Protein AF-Q8TCM5-F1 (afdb_monomer_lite)

Secondary structure (DSSP, 8-state):
-EEEEEETTEEEEEEEE--SSHHHHHHHHHHHTT-EETTEEPP-------

Structure (mmCIF, N/CA/C/O backbone):
data_AF-Q8TCM5-F1
#
_entry.id   AF-Q8TCM5-F1
#
loop_
_atom_site.group_PDB
_atom_site.id
_atom_site.type_symbol
_atom_site.label_atom_id
_atom_site.label_alt_id
_atom_site.label_comp_id
_atom_site.label_asym_id
_atom_site.label_ent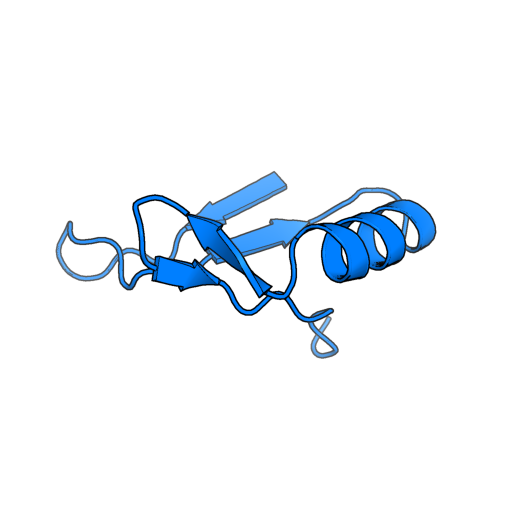ity_id
_atom_site.label_seq_id
_atom_site.pdbx_PDB_ins_code
_atom_site.Cartn_x
_atom_site.Cartn_y
_atom_site.Cartn_z
_atom_site.occupancy
_atom_site.B_iso_or_equiv
_atom_site.auth_seq_id
_atom_site.auth_comp_id
_atom_site.auth_asym_id
_atom_site.auth_atom_id
_atom_site.pdbx_PDB_model_num
ATOM 1 N N . TYR A 1 1 ? 0.040 -7.931 -6.990 1.00 76.94 1 TYR A N 1
ATOM 2 C CA . TYR A 1 1 ? -0.157 -8.669 -5.719 1.00 76.94 1 TYR A CA 1
ATOM 3 C C . TYR A 1 1 ? -0.649 -7.702 -4.659 1.00 76.94 1 TYR A C 1
ATOM 5 O O . TYR A 1 1 ? -0.178 -6.573 -4.655 1.00 76.94 1 TYR A O 1
ATOM 13 N N . ALA A 1 2 ? -1.573 -8.100 -3.787 1.00 81.88 2 ALA A N 1
ATOM 14 C CA . ALA A 1 2 ? -2.039 -7.262 -2.683 1.00 81.88 2 ALA A CA 1
ATOM 15 C C . ALA A 1 2 ? -2.068 -8.090 -1.396 1.00 81.88 2 ALA A C 1
ATOM 17 O O . ALA A 1 2 ? -2.608 -9.193 -1.403 1.00 81.88 2 ALA A O 1
ATOM 18 N N . ASP A 1 3 ? -1.477 -7.561 -0.329 1.00 83.31 3 ASP A N 1
ATOM 19 C CA . ASP A 1 3 ? -1.430 -8.185 0.990 1.00 83.31 3 ASP A CA 1
ATOM 20 C C . ASP A 1 3 ? -2.099 -7.256 2.007 1.00 83.31 3 ASP A C 1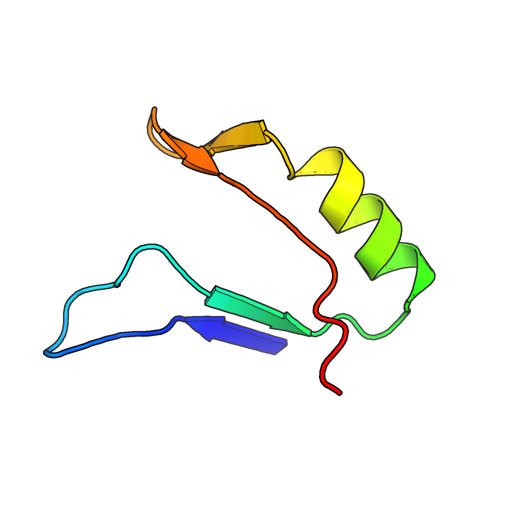
ATOM 22 O O . ASP A 1 3 ? -1.775 -6.069 2.102 1.00 83.31 3 ASP A O 1
ATOM 26 N N . ILE A 1 4 ? -3.092 -7.771 2.729 1.00 83.19 4 ILE A N 1
ATOM 27 C CA . ILE A 1 4 ? -3.848 -7.006 3.721 1.00 83.19 4 ILE A CA 1
ATOM 28 C C . ILE A 1 4 ? -3.346 -7.430 5.093 1.00 83.19 4 ILE A C 1
ATOM 30 O O . ILE A 1 4 ? -3.486 -8.594 5.467 1.00 83.19 4 ILE A O 1
ATOM 34 N N . LYS A 1 5 ? -2.830 -6.482 5.883 1.00 79.38 5 LYS A N 1
ATOM 35 C CA . LYS A 1 5 ? -2.413 -6.775 7.257 1.00 79.38 5 LYS A CA 1
ATOM 36 C C . LYS A 1 5 ? -3.643 -7.050 8.119 1.00 79.38 5 LYS A C 1
ATOM 38 O O . LYS A 1 5 ? -4.379 -6.139 8.514 1.00 79.38 5 LYS A O 1
ATOM 43 N N . MET A 1 6 ? -3.850 -8.328 8.412 1.00 81.06 6 MET A N 1
ATOM 44 C CA . MET A 1 6 ? -4.850 -8.816 9.355 1.00 81.06 6 MET A CA 1
ATOM 45 C C . MET A 1 6 ? -4.182 -9.113 10.701 1.00 81.06 6 MET A C 1
ATOM 47 O O . MET A 1 6 ? -3.121 -9.726 10.743 1.00 81.06 6 MET A O 1
ATOM 51 N N . GLU A 1 7 ? -4.806 -8.710 11.807 1.00 76.56 7 GLU A N 1
ATOM 52 C CA . GLU A 1 7 ? -4.407 -9.114 13.161 1.00 76.56 7 GLU A CA 1
ATOM 53 C C . GLU A 1 7 ? -5.640 -9.676 13.872 1.00 76.56 7 GLU A C 1
ATOM 55 O O . GLU A 1 7 ? -6.683 -9.021 13.933 1.00 76.56 7 GLU A O 1
ATOM 60 N N . ASN A 1 8 ? -5.549 -10.914 14.366 1.00 76.19 8 ASN A N 1
ATOM 61 C CA . ASN A 1 8 ? -6.645 -11.627 15.037 1.00 76.19 8 ASN A CA 1
ATOM 62 C C . ASN A 1 8 ? -7.973 -11.633 14.248 1.00 76.19 8 ASN A C 1
ATOM 64 O O . ASN A 1 8 ? -9.048 -11.426 14.811 1.00 76.19 8 ASN A O 1
ATOM 68 N N . GLY A 1 9 ? -7.904 -11.831 12.926 1.00 75.56 9 GLY A N 1
ATOM 69 C CA . GLY A 1 9 ? -9.085 -11.889 12.054 1.00 75.56 9 GLY A CA 1
ATOM 70 C C . GLY A 1 9 ? -9.758 -10.536 11.790 1.00 75.56 9 GLY A C 1
ATOM 71 O O . GLY A 1 9 ? -10.807 -10.493 11.150 1.00 75.56 9 GLY A O 1
ATOM 72 N N . LYS A 1 10 ? -9.169 -9.423 12.250 1.00 74.25 10 LYS A N 1
ATOM 73 C CA . LYS A 1 10 ? -9.624 -8.063 11.944 1.00 74.25 10 LYS A CA 1
ATOM 74 C C . LYS A 1 10 ? -8.591 -7.345 11.082 1.00 74.25 10 LYS A C 1
ATOM 76 O O . LYS A 1 10 ? -7.393 -7.375 11.361 1.00 74.25 10 LYS A O 1
ATOM 81 N N . SER A 1 11 ? -9.059 -6.680 10.027 1.00 76.19 11 SER A N 1
ATOM 82 C CA . SER A 1 11 ? -8.204 -5.803 9.224 1.00 76.19 11 SER A CA 1
ATOM 83 C C . SER A 1 11 ? -7.734 -4.632 10.082 1.00 76.19 11 SER A C 1
ATOM 85 O O . SER A 1 11 ? -8.548 -3.951 10.710 1.00 76.19 11 SER A O 1
ATOM 87 N N . LYS A 1 12 ? -6.425 -4.367 10.080 1.00 79.00 12 LYS A N 1
ATOM 88 C CA . LYS A 1 12 ? -5.849 -3.177 10.726 1.00 79.00 12 LYS A CA 1
ATOM 89 C C . LYS A 1 12 ? -6.156 -1.882 9.965 1.00 79.00 12 LYS A C 1
ATOM 91 O O . LYS A 1 12 ? -5.785 -0.813 10.432 1.00 79.00 12 LYS A O 1
ATOM 96 N N . GLY A 1 13 ? -6.824 -1.970 8.810 1.00 78.00 13 GLY A N 1
ATOM 97 C CA . GLY A 1 13 ? -7.053 -0.831 7.921 1.00 78.00 13 GLY A CA 1
ATOM 98 C C . GLY A 1 13 ? -5.834 -0.471 7.070 1.00 78.00 13 GLY A C 1
ATOM 99 O O . GLY A 1 13 ? -5.833 0.581 6.444 1.00 78.00 13 GLY A O 1
ATOM 100 N N . CYS A 1 14 ? -4.823 -1.344 7.029 1.00 81.56 14 CYS A N 1
ATOM 101 C CA . CYS A 1 14 ? -3.601 -1.155 6.257 1.00 81.56 14 CYS A CA 1
ATOM 102 C C . CYS A 1 14 ? -3.349 -2.370 5.358 1.00 81.56 14 CYS A C 1
ATOM 104 O O . CYS A 1 14 ? -3.589 -3.514 5.751 1.00 81.56 14 CYS A O 1
ATOM 106 N N . GLY A 1 15 ? -2.811 -2.125 4.171 1.00 86.31 15 GLY A N 1
ATOM 107 C CA . GLY A 1 15 ? -2.400 -3.160 3.231 1.00 86.31 15 GLY A CA 1
ATOM 108 C C . GLY A 1 15 ? -1.301 -2.640 2.318 1.00 86.31 15 GLY A C 1
ATOM 109 O O . GLY A 1 15 ? -1.095 -1.431 2.215 1.00 86.31 15 GLY A O 1
ATOM 110 N N . VAL A 1 16 ? -0.590 -3.557 1.676 1.00 87.50 16 VAL A N 1
ATOM 111 C CA . VAL A 1 16 ? 0.438 -3.247 0.685 1.00 87.50 16 VAL A CA 1
ATOM 112 C C . VAL A 1 16 ? 0.022 -3.809 -0.663 1.00 87.50 16 VAL A C 1
ATOM 114 O O . VAL A 1 16 ? -0.465 -4.934 -0.771 1.00 87.50 16 VAL A O 1
ATOM 117 N N . VAL A 1 17 ? 0.205 -3.013 -1.710 1.00 88.12 17 VAL A N 1
ATOM 118 C CA . VAL A 1 17 ? -0.098 -3.411 -3.084 1.00 88.12 17 VAL A CA 1
ATOM 119 C C . VAL A 1 17 ? 1.187 -3.323 -3.887 1.00 88.12 17 VAL A C 1
ATOM 121 O O . VAL A 1 17 ? 1.806 -2.267 -3.981 1.00 88.12 17 VAL A O 1
ATOM 124 N N . LYS A 1 18 ? 1.592 -4.453 -4.461 1.00 88.06 18 LYS A N 1
ATOM 125 C CA . LYS A 1 18 ? 2.739 -4.561 -5.356 1.00 88.06 18 LYS A CA 1
ATOM 126 C C . LYS A 1 18 ? 2.254 -4.473 -6.794 1.00 88.06 18 LYS A C 1
ATOM 128 O O . LYS A 1 18 ? 1.533 -5.363 -7.268 1.00 88.06 18 LYS A O 1
ATOM 133 N N . PHE A 1 19 ? 2.663 -3.396 -7.448 1.00 88.12 19 PHE A N 1
ATOM 134 C CA . PHE A 1 19 ? 2.488 -3.170 -8.876 1.00 88.12 19 PHE A CA 1
ATOM 135 C C . PHE A 1 19 ? 3.671 -3.749 -9.651 1.00 88.12 19 PHE A C 1
ATOM 137 O O . PHE A 1 19 ? 4.757 -3.919 -9.102 1.00 88.12 19 PHE A O 1
ATOM 144 N N . GLU A 1 20 ? 3.442 -4.057 -10.923 1.00 88.06 20 GLU A N 1
ATOM 145 C CA . GLU A 1 20 ? 4.485 -4.557 -11.820 1.00 88.06 20 GLU A CA 1
ATOM 146 C C . GLU A 1 20 ? 5.405 -3.431 -12.306 1.00 88.06 20 GLU A C 1
ATOM 148 O O . GLU A 1 20 ? 6.615 -3.611 -12.392 1.00 88.06 20 GLU A O 1
ATOM 153 N N . SER A 1 21 ? 4.840 -2.246 -12.555 1.00 90.25 21 SER A N 1
ATOM 154 C CA . SER A 1 21 ? 5.582 -1.082 -13.040 1.00 90.25 21 SER A CA 1
ATOM 155 C C . SER A 1 21 ? 5.616 0.039 -11.996 1.00 90.25 21 SER A C 1
ATOM 157 O O . SER A 1 21 ? 4.568 0.376 -11.428 1.00 90.25 21 SER A O 1
ATOM 159 N N . PRO A 1 22 ? 6.778 0.683 -11.781 1.00 88.00 22 PRO A N 1
ATOM 160 C CA . PRO A 1 22 ? 6.905 1.794 -10.838 1.00 88.00 22 PRO A CA 1
ATOM 161 C C . PRO A 1 22 ? 6.070 3.014 -11.258 1.00 88.00 22 PRO A C 1
ATOM 163 O O . PRO A 1 22 ? 5.483 3.675 -10.408 1.00 88.00 22 PRO A O 1
ATOM 166 N N . GLU A 1 23 ? 5.925 3.262 -12.561 1.00 90.94 23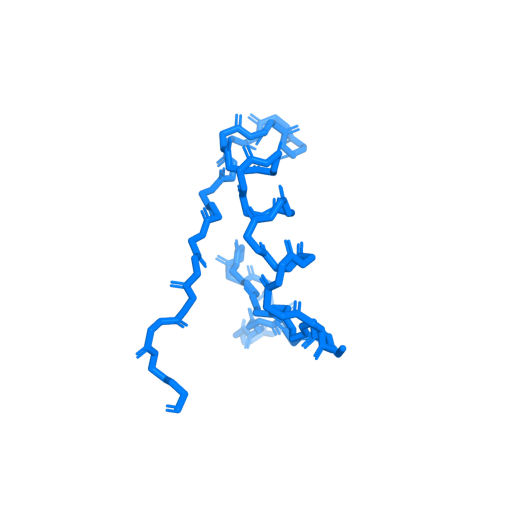 GLU A N 1
ATOM 167 C CA . GLU A 1 23 ? 5.096 4.352 -13.098 1.00 90.94 23 GLU A CA 1
ATOM 168 C C . GLU A 1 23 ? 3.613 4.189 -12.731 1.00 90.94 23 GLU A C 1
ATOM 170 O O . GLU A 1 23 ? 2.923 5.149 -12.378 1.00 90.94 23 GLU A O 1
ATOM 175 N N . VAL A 1 24 ? 3.116 2.947 -12.776 1.00 90.44 24 VAL A N 1
ATOM 176 C CA . VAL A 1 24 ? 1.738 2.620 -12.388 1.00 90.44 24 VAL A CA 1
ATOM 177 C C . VAL A 1 24 ? 1.569 2.773 -10.879 1.00 90.44 24 VAL A C 1
ATOM 179 O O . VAL A 1 24 ? 0.554 3.313 -10.440 1.00 90.44 24 VAL A O 1
ATOM 182 N N . ALA A 1 25 ? 2.568 2.360 -10.092 1.00 89.12 25 ALA A N 1
ATOM 183 C CA . ALA A 1 25 ? 2.559 2.534 -8.644 1.00 89.12 25 ALA A CA 1
ATOM 184 C C . ALA A 1 25 ? 2.481 4.017 -8.256 1.00 89.12 25 ALA A C 1
ATOM 186 O O . ALA A 1 25 ? 1.653 4.389 -7.426 1.00 89.12 25 ALA A O 1
ATOM 187 N N . GLU A 1 26 ? 3.291 4.873 -8.883 1.00 90.31 26 GLU A N 1
ATOM 188 C CA . GLU A 1 26 ? 3.313 6.312 -8.603 1.00 90.31 26 GLU A CA 1
ATOM 189 C C . GLU A 1 26 ? 1.982 6.980 -8.964 1.00 90.31 26 GLU A C 1
ATOM 191 O O . GLU A 1 26 ? 1.412 7.727 -8.160 1.00 90.31 26 GLU A O 1
ATOM 196 N N . ARG A 1 27 ? 1.425 6.648 -10.137 1.00 91.88 27 ARG A N 1
ATOM 197 C CA . ARG A 1 27 ? 0.106 7.143 -10.548 1.00 91.88 27 ARG A CA 1
ATOM 198 C C . ARG A 1 27 ? -0.986 6.690 -9.579 1.00 91.88 27 ARG A C 1
ATOM 200 O O . ARG A 1 27 ? -1.790 7.516 -9.149 1.00 91.88 27 ARG A O 1
ATOM 207 N N . ALA A 1 28 ? -1.009 5.408 -9.217 1.00 90.12 28 ALA A N 1
ATOM 208 C CA . ALA A 1 28 ? -1.987 4.858 -8.283 1.00 90.12 28 ALA A CA 1
ATOM 209 C C . ALA A 1 28 ? -1.872 5.510 -6.900 1.00 90.12 28 ALA A C 1
ATOM 211 O O . ALA A 1 28 ? -2.884 5.903 -6.325 1.00 90.12 28 ALA A O 1
ATOM 212 N N . CYS A 1 29 ? -0.647 5.706 -6.408 1.00 90.44 29 CYS A N 1
ATOM 213 C CA . CYS A 1 29 ? -0.372 6.406 -5.160 1.00 90.44 29 CYS A CA 1
ATOM 214 C C . CYS A 1 29 ? -0.963 7.815 -5.180 1.00 90.44 29 CYS A C 1
ATOM 216 O O . CYS A 1 29 ? -1.708 8.179 -4.278 1.00 90.44 29 CYS A O 1
ATOM 218 N N . ARG A 1 30 ? -0.700 8.592 -6.234 1.00 90.50 30 ARG A N 1
ATOM 219 C CA . ARG A 1 30 ? -1.196 9.968 -6.344 1.00 90.50 30 ARG A CA 1
ATOM 220 C C . ARG A 1 30 ? -2.717 10.050 -6.485 1.00 90.50 30 ARG A C 1
ATOM 222 O O . ARG A 1 30 ? -3.311 10.993 -5.978 1.00 90.50 30 ARG A O 1
ATOM 229 N N . MET A 1 31 ? -3.335 9.095 -7.179 1.00 90.06 31 MET A N 1
ATOM 230 C CA . MET A 1 31 ? -4.787 9.065 -7.381 1.00 90.06 31 MET A CA 1
ATOM 231 C C . MET A 1 31 ? -5.553 8.570 -6.152 1.00 90.06 31 MET A C 1
ATOM 233 O O . MET A 1 31 ? -6.657 9.043 -5.898 1.00 90.06 31 MET A O 1
ATOM 237 N N . MET A 1 32 ? -5.000 7.606 -5.415 1.00 89.31 32 MET A N 1
ATOM 238 C CA . MET A 1 32 ? -5.672 7.005 -4.260 1.00 89.31 32 MET A CA 1
ATOM 239 C C . MET A 1 32 ? -5.353 7.711 -2.941 1.00 89.31 32 MET A C 1
ATOM 241 O O . MET A 1 32 ? -6.151 7.625 -2.009 1.00 89.31 32 MET A O 1
ATOM 245 N N . ASN A 1 33 ? -4.221 8.412 -2.836 1.00 90.62 33 ASN A N 1
ATOM 246 C CA . ASN A 1 33 ? -3.874 9.159 -1.632 1.00 90.62 33 ASN A CA 1
ATOM 247 C C . ASN A 1 33 ? -4.900 10.270 -1.354 1.00 90.62 33 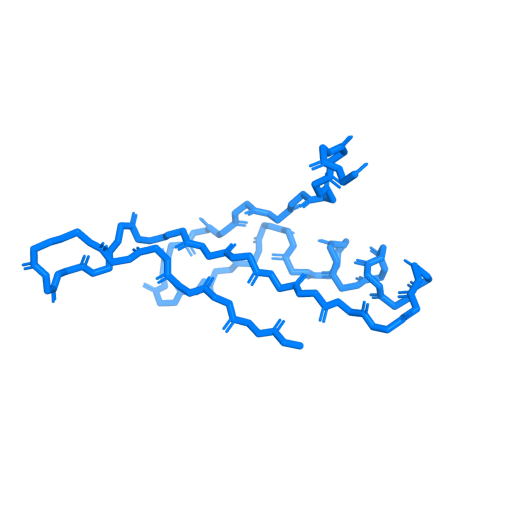ASN A C 1
ATOM 249 O O . ASN A 1 33 ? -5.125 11.136 -2.197 1.00 90.62 33 ASN A O 1
ATOM 253 N N . GLY A 1 34 ? -5.507 10.251 -0.166 1.00 88.81 34 GLY A N 1
ATOM 254 C CA . GLY A 1 34 ? -6.566 11.183 0.234 1.00 88.81 34 GLY A CA 1
ATOM 255 C C . GLY A 1 34 ? -7.966 10.796 -0.256 1.00 88.81 34 GLY A C 1
ATOM 256 O O . GLY A 1 34 ? -8.921 11.548 -0.061 1.00 88.81 34 GLY A O 1
ATOM 257 N N . MET A 1 35 ? -8.134 9.629 -0.884 1.00 89.50 35 MET A N 1
ATOM 258 C CA . MET A 1 35 ? -9.458 9.153 -1.283 1.00 89.50 35 MET A CA 1
ATOM 259 C C . MET A 1 35 ? -10.278 8.742 -0.053 1.00 89.50 35 MET A C 1
ATO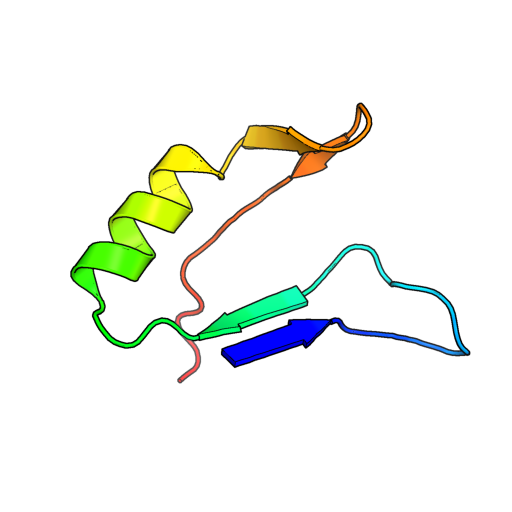M 261 O O . MET A 1 35 ? -9.760 8.143 0.886 1.00 89.50 35 MET A O 1
ATOM 265 N N . LYS A 1 36 ? -11.588 9.011 -0.053 1.00 87.94 36 LYS A N 1
ATOM 266 C CA . LYS A 1 36 ? -12.501 8.511 0.986 1.00 87.94 36 LYS A CA 1
ATOM 267 C C . LYS A 1 36 ? -12.962 7.095 0.660 1.00 87.94 36 LYS A C 1
ATOM 269 O O . LYS A 1 36 ? -13.829 6.903 -0.188 1.00 87.94 36 LYS A O 1
ATOM 274 N N . LEU A 1 37 ? -12.433 6.112 1.378 1.00 83.75 37 LEU A N 1
ATOM 275 C CA . LEU A 1 37 ? -12.864 4.720 1.317 1.00 83.75 37 LEU A CA 1
ATOM 276 C C . LEU A 1 37 ? -13.781 4.412 2.508 1.00 83.75 37 LEU A C 1
ATOM 278 O O . LEU A 1 37 ? -13.366 4.486 3.663 1.00 83.75 37 LEU A O 1
ATOM 282 N N . SER A 1 38 ? -15.049 4.082 2.245 1.00 83.31 38 SER A N 1
ATOM 283 C CA . SER A 1 38 ? -16.066 3.847 3.293 1.00 83.31 38 SER A CA 1
ATOM 284 C C . SER A 1 38 ? -16.162 4.984 4.328 1.00 83.31 38 SER A C 1
ATOM 286 O O . SER A 1 38 ? -16.295 4.750 5.527 1.00 83.31 38 SER A O 1
ATOM 288 N N . GLY A 1 39 ? -16.040 6.233 3.865 1.00 86.44 39 GLY A N 1
ATOM 289 C CA . GLY A 1 39 ? -16.101 7.428 4.714 1.00 86.44 39 GLY A CA 1
ATOM 290 C C . GLY A 1 39 ? -14.818 7.747 5.491 1.00 86.44 39 GLY A C 1
ATOM 291 O O . GLY A 1 39 ? -14.795 8.744 6.207 1.00 86.44 39 GLY A O 1
ATOM 292 N N . ARG A 1 40 ? -13.749 6.954 5.336 1.00 84.75 40 ARG A N 1
ATOM 293 C CA . ARG A 1 40 ? -12.425 7.218 5.918 1.00 84.75 40 ARG A CA 1
ATOM 294 C C . ARG A 1 40 ? -11.446 7.612 4.823 1.00 84.75 40 ARG A C 1
ATOM 296 O O . ARG A 1 40 ? -11.365 6.934 3.804 1.00 84.75 40 ARG A O 1
ATOM 303 N N . GLU A 1 41 ? -10.716 8.701 5.020 1.00 88.94 41 GLU A N 1
ATOM 304 C CA . GLU A 1 41 ? -9.621 9.065 4.120 1.00 88.94 41 GLU A CA 1
ATOM 305 C C . GLU A 1 41 ? -8.491 8.043 4.250 1.00 88.94 41 GLU A C 1
ATOM 307 O O . GLU A 1 41 ? -8.071 7.712 5.361 1.00 88.94 41 GLU A O 1
ATOM 312 N N . ILE A 1 42 ? -8.049 7.506 3.116 1.00 88.00 42 ILE A N 1
ATOM 313 C CA . ILE A 1 42 ? -6.912 6.592 3.051 1.00 88.00 42 ILE A CA 1
ATOM 314 C C . ILE A 1 42 ? -5.646 7.368 2.706 1.00 88.00 42 ILE A C 1
ATOM 316 O O . ILE A 1 42 ? -5.648 8.255 1.853 1.00 88.00 42 ILE A O 1
ATOM 320 N N . ASP A 1 43 ? -4.553 7.010 3.366 1.00 88.75 43 ASP A N 1
ATOM 321 C CA . ASP A 1 43 ? -3.221 7.502 3.044 1.00 88.75 43 ASP A CA 1
ATOM 322 C C . ASP A 1 43 ? -2.520 6.434 2.203 1.00 88.75 43 ASP A C 1
ATOM 324 O O . ASP A 1 43 ? -2.451 5.264 2.589 1.00 88.75 43 ASP A O 1
ATOM 328 N N . VAL A 1 44 ? -2.067 6.827 1.014 1.00 90.00 44 VAL A N 1
ATOM 329 C CA . VAL A 1 44 ? -1.363 5.930 0.099 1.00 90.00 44 VAL A CA 1
ATOM 330 C C . VAL A 1 44 ? -0.000 6.530 -0.169 1.00 90.00 44 VAL A C 1
ATOM 332 O O . VAL A 1 44 ? 0.113 7.659 -0.644 1.00 90.00 44 VAL A O 1
ATOM 335 N N . ARG A 1 45 ? 1.044 5.763 0.140 1.00 88.31 45 ARG A N 1
ATOM 336 C CA . ARG A 1 45 ? 2.441 6.150 -0.057 1.00 88.31 45 ARG A CA 1
ATOM 337 C C . ARG A 1 45 ? 3.183 5.026 -0.752 1.00 88.31 45 ARG A C 1
ATOM 339 O O . ARG A 1 45 ? 2.917 3.853 -0.501 1.00 88.31 45 ARG A O 1
ATOM 346 N N . ILE A 1 46 ? 4.133 5.400 -1.603 1.00 87.00 46 ILE A N 1
ATOM 347 C CA . ILE A 1 46 ? 5.096 4.448 -2.149 1.00 87.00 46 ILE A CA 1
ATOM 348 C C . ILE A 1 46 ? 5.953 3.940 -0.995 1.00 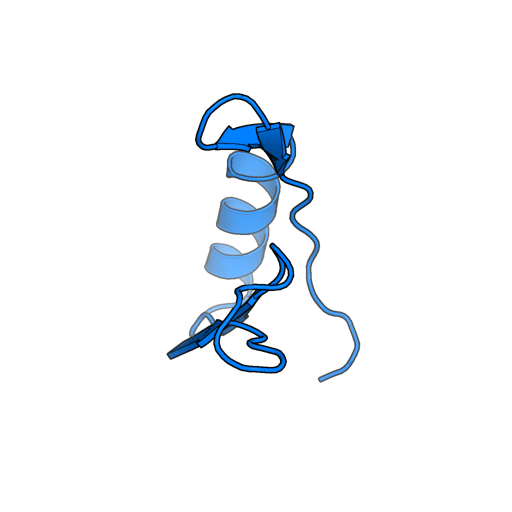87.00 46 ILE A C 1
ATOM 350 O O . ILE A 1 46 ? 6.619 4.726 -0.314 1.00 87.00 46 ILE A O 1
ATOM 354 N N . ASP A 1 47 ? 5.913 2.630 -0.779 1.00 82.31 47 ASP A N 1
ATOM 355 C CA . ASP A 1 47 ? 6.805 1.974 0.161 1.00 82.31 47 ASP A CA 1
ATOM 356 C C . ASP A 1 47 ? 8.241 2.085 -0.369 1.00 82.31 47 ASP A C 1
ATOM 358 O O . ASP A 1 47 ? 8.539 1.679 -1.492 1.00 82.31 47 ASP A O 1
ATOM 362 N N . ARG A 1 48 ? 9.114 2.722 0.416 1.00 69.50 48 ARG A N 1
ATOM 363 C CA . ARG A 1 48 ? 10.535 2.916 0.081 1.00 69.50 48 ARG A CA 1
ATOM 364 C C . ARG A 1 48 ? 11.425 1.804 0.651 1.00 69.50 48 ARG A C 1
ATOM 366 O O . ARG A 1 48 ? 12.641 1.953 0.623 1.00 69.50 48 ARG A O 1
ATOM 373 N N . ASN A 1 49 ? 10.844 0.737 1.198 1.00 61.47 49 ASN A N 1
ATOM 374 C CA . ASN A 1 49 ? 11.549 -0.329 1.902 1.00 61.47 49 ASN A CA 1
ATOM 375 C C . ASN A 1 49 ? 11.406 -1.669 1.157 1.00 61.47 49 ASN A C 1
ATOM 377 O O . ASN A 1 49 ? 10.920 -2.656 1.716 1.00 61.47 49 ASN A O 1
ATOM 381 N N . ALA A 1 50 ? 11.820 -1.673 -0.113 1.00 55.59 50 ALA A N 1
ATOM 382 C CA . ALA A 1 50 ? 11.917 -2.862 -0.959 1.00 55.59 50 ALA A CA 1
ATOM 383 C C . ALA A 1 50 ? 13.375 -3.290 -1.146 1.00 55.59 50 ALA A C 1
ATOM 385 O O . ALA A 1 50 ? 14.220 -2.393 -1.369 1.00 55.59 50 ALA A O 1
#

pLDDT: mean 84.11, std 7.5, range [55.59, 91.88]

Radius of gyration: 11.78 Å; chains: 1; bounding box: 28×23×28 Å

Sequence (50 aa):
YADIKMENGKSKGCGVVKFESPEVAERACRMMNGMKLSGREIDVRIDRNA

InterPro domains:
  IPR000504 RNA recognition motif domain [PF00076] (4-42)
  IPR000504 RNA recognition motif domain [PS50102] (1-49)
  IPR012677 Nucleotide-binding alpha-beta plait domain superfamily [G3DSA:3.30.70.330] (1-50)
  IPR035979 RNA-binding domain superfamily [SSF54928] (6-48)
  IPR050374 RRT5/SRSF/Splicing Factor SR [PTHR23003] (1-49)

Foldseek 3Di:
DKAFDDDPNHTPLDIDDDDPDVVVLVVCQVVQAQDQDVNDGDHGDDDPPD

Organism: Homo sapiens (NCBI:txid9606)